Protein AF-A0A0N0VM91-F1 (afdb_monomer)

Mean predicted aligned error: 4.61 Å

Organism: NCBI:txid1514904

Foldseek 3Di:
DVVLQVVQVVVQCVVQVVVCWAWDGWDWDDDPNFIWIWTWTWHDDPPPDDTDIDIDTGGD

Sequence (60 aa):
MELAADNCFAAGQRYAAQQASTLVAAEAASRNGQAVCKVVILTQAKNGERPKREVAYIPQ

Secondary structure (DSSP, 8-state):
--HHHHHHHHHHHHHHHHTTEEEEEEEEEEETTEEEEEEEEEEPPTTSPPPEEEEEEEE-

Structure (mmCIF, N/CA/C/O backbone):
data_AF-A0A0N0VM91-F1
#
_entry.id   AF-A0A0N0VM91-F1
#
loop_
_atom_site.group_PDB
_atom_site.id
_atom_site.type_symbol
_atom_site.label_atom_id
_atom_site.label_alt_id
_atom_site.label_comp_id
_atom_site.label_asym_id
_atom_site.label_entity_id
_atom_site.label_seq_id
_atom_site.pdbx_PDB_ins_code
_atom_site.Cartn_x
_atom_site.Cartn_y
_atom_site.Cartn_z
_atom_site.occupancy
_atom_site.B_iso_or_equiv
_atom_site.auth_seq_id
_atom_site.auth_comp_id
_atom_site.auth_asym_id
_atom_site.auth_atom_id
_atom_site.pdbx_PDB_model_num
ATOM 1 N N . MET A 1 1 ? -15.317 -10.662 10.489 1.00 48.75 1 MET A N 1
ATOM 2 C CA . MET A 1 1 ? -14.896 -9.245 10.409 1.00 48.75 1 MET A CA 1
ATOM 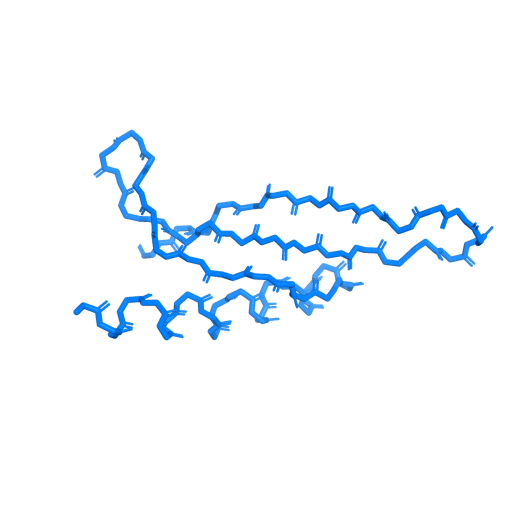3 C C . MET A 1 1 ? -14.356 -8.987 9.003 1.00 48.75 1 MET A C 1
ATOM 5 O O . MET A 1 1 ? -13.180 -8.706 8.848 1.00 48.75 1 MET A O 1
ATOM 9 N N . GLU A 1 2 ? -15.196 -9.141 7.976 1.00 55.16 2 GLU A N 1
ATOM 10 C CA . GLU A 1 2 ? -14.759 -9.099 6.563 1.00 55.16 2 GLU A CA 1
ATOM 11 C C . GLU A 1 2 ? -14.937 -7.694 5.957 1.00 55.16 2 GLU A C 1
ATOM 13 O O . GLU A 1 2 ? -14.037 -7.176 5.306 1.00 55.16 2 GLU A O 1
ATOM 18 N N . LEU A 1 3 ? -16.015 -6.995 6.349 1.00 60.53 3 LEU A N 1
ATOM 19 C CA . LEU A 1 3 ? -16.350 -5.640 5.881 1.00 60.5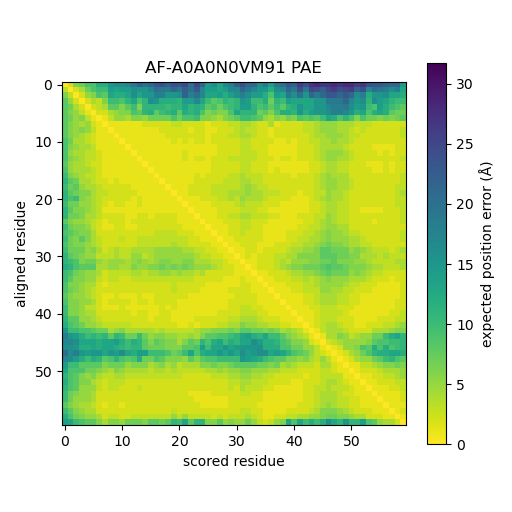3 3 LEU A CA 1
ATOM 20 C C . LEU A 1 3 ? -15.223 -4.607 6.054 1.00 60.53 3 LEU A C 1
ATOM 22 O O . LEU A 1 3 ? -15.044 -3.737 5.209 1.00 60.53 3 LEU A O 1
ATOM 26 N N . ALA A 1 4 ? -14.475 -4.671 7.160 1.00 60.97 4 ALA A N 1
ATOM 27 C CA . ALA A 1 4 ? -13.400 -3.713 7.421 1.00 60.97 4 ALA A CA 1
ATOM 28 C C . ALA A 1 4 ? -12.193 -3.935 6.493 1.00 60.97 4 ALA A C 1
ATOM 30 O O . ALA A 1 4 ? -11.555 -2.971 6.077 1.00 60.97 4 ALA A O 1
ATOM 31 N N . ALA A 1 5 ? -11.896 -5.189 6.140 1.00 61.19 5 ALA A N 1
ATOM 32 C CA . ALA A 1 5 ? -10.811 -5.518 5.222 1.00 61.19 5 ALA A CA 1
ATOM 33 C 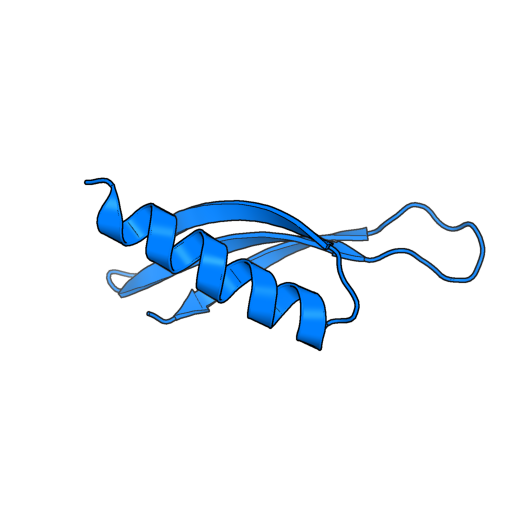C . ALA A 1 5 ? -11.177 -5.163 3.770 1.00 61.19 5 ALA A C 1
ATOM 35 O O . ALA A 1 5 ? -10.354 -4.573 3.067 1.00 61.19 5 ALA A O 1
ATOM 36 N N . ASP A 1 6 ? -12.423 -5.418 3.360 1.00 68.00 6 ASP A N 1
ATOM 37 C CA . ASP A 1 6 ? -12.932 -5.035 2.035 1.00 68.00 6 ASP A CA 1
ATOM 38 C C . ASP A 1 6 ? -12.900 -3.513 1.830 1.00 68.00 6 ASP A C 1
ATOM 40 O O . ASP A 1 6 ? -12.440 -3.019 0.793 1.00 68.00 6 ASP A O 1
ATOM 44 N N . ASN A 1 7 ? -13.289 -2.751 2.859 1.00 85.19 7 ASN A N 1
ATOM 45 C CA . ASN A 1 7 ? -13.187 -1.291 2.854 1.00 85.19 7 ASN A CA 1
ATOM 46 C C . ASN A 1 7 ? -11.728 -0.824 2.714 1.00 85.19 7 ASN A C 1
ATOM 48 O O . ASN A 1 7 ? -11.445 0.112 1.960 1.00 85.19 7 ASN A O 1
ATOM 52 N N . CYS A 1 8 ? -10.785 -1.511 3.365 1.00 93.75 8 CYS A N 1
ATOM 53 C CA . CYS A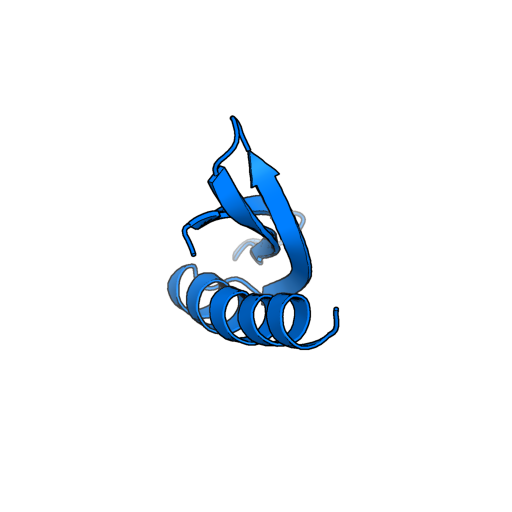 1 8 ? -9.365 -1.198 3.248 1.00 93.75 8 CYS A CA 1
ATOM 54 C C . CYS A 1 8 ? -8.788 -1.487 1.865 1.00 93.75 8 CYS A C 1
ATOM 56 O O . CYS A 1 8 ? -7.943 -0.722 1.398 1.00 93.75 8 CYS A O 1
ATOM 58 N N . PHE A 1 9 ? -9.233 -2.543 1.183 1.00 93.31 9 PHE A N 1
ATOM 59 C CA . PHE A 1 9 ? -8.769 -2.835 -0.171 1.00 93.31 9 PHE A CA 1
ATOM 60 C C . PHE A 1 9 ? -9.227 -1.756 -1.157 1.00 93.31 9 PHE A C 1
ATOM 62 O O . PHE A 1 9 ? -8.407 -1.210 -1.898 1.00 93.31 9 PHE A O 1
ATOM 69 N N . ALA A 1 10 ? -10.502 -1.361 -1.104 1.00 93.50 10 ALA A N 1
ATOM 70 C CA . ALA A 1 10 ? -11.031 -0.286 -1.943 1.00 93.50 10 ALA A CA 1
ATOM 71 C C . ALA A 1 10 ? -10.363 1.074 -1.651 1.00 93.50 10 ALA A C 1
ATOM 73 O O . ALA A 1 10 ? -9.985 1.790 -2.584 1.00 93.50 10 ALA A O 1
ATOM 74 N N . ALA A 1 11 ? -10.170 1.428 -0.374 1.00 93.62 11 ALA A N 1
ATOM 75 C CA . ALA A 1 11 ? -9.458 2.647 0.022 1.00 93.62 11 ALA A CA 1
ATOM 76 C C . ALA A 1 11 ? -7.985 2.616 -0.422 1.00 93.62 11 ALA A C 1
ATOM 78 O O . ALA A 1 11 ? -7.476 3.587 -0.987 1.00 93.62 11 ALA A O 1
ATOM 79 N N . GLY A 1 12 ? -7.319 1.474 -0.238 1.00 95.25 12 GLY A N 1
ATOM 80 C CA . GLY A 1 12 ? -5.940 1.245 -0.653 1.00 95.25 12 GLY A CA 1
ATOM 81 C C . GLY A 1 12 ? -5.742 1.368 -2.160 1.00 95.25 12 GLY A C 1
ATOM 82 O O . GLY A 1 12 ? -4.748 1.951 -2.588 1.00 95.25 12 GLY A O 1
ATOM 83 N N . GLN A 1 13 ? -6.691 0.893 -2.972 1.00 96.00 13 GLN A N 1
ATOM 84 C CA . GLN A 1 13 ? -6.610 1.020 -4.430 1.00 96.00 13 GLN A CA 1
ATOM 85 C C . GLN A 1 13 ? -6.635 2.484 -4.865 1.00 96.00 13 GLN A C 1
ATOM 87 O O . GLN A 1 13 ? -5.812 2.903 -5.677 1.00 96.00 13 GLN A O 1
ATOM 92 N N . ARG A 1 14 ? -7.549 3.276 -4.291 1.00 95.19 14 ARG A N 1
ATOM 93 C CA . ARG A 1 14 ? -7.656 4.712 -4.583 1.00 95.19 14 ARG A CA 1
ATOM 94 C C . ARG A 1 14 ? -6.393 5.456 -4.162 1.00 95.19 14 ARG A C 1
ATOM 96 O O . ARG A 1 14 ? -5.880 6.258 -4.936 1.00 95.19 14 ARG A O 1
ATOM 103 N N . TYR A 1 15 ? -5.873 5.154 -2.973 1.00 95.44 15 TYR A N 1
ATOM 104 C CA . TYR A 1 15 ? -4.630 5.740 -2.479 1.00 95.44 15 TYR A CA 1
ATOM 105 C C . TYR A 1 15 ? -3.435 5.391 -3.377 1.00 95.44 15 TYR A C 1
ATOM 107 O O . TYR A 1 15 ? -2.695 6.281 -3.783 1.00 95.44 15 TYR A O 1
ATOM 115 N N . ALA A 1 16 ? -3.270 4.120 -3.752 1.00 95.56 16 ALA A N 1
ATOM 116 C CA . ALA A 1 16 ? -2.183 3.695 -4.630 1.00 95.56 16 ALA A CA 1
ATOM 117 C C . ALA A 1 16 ? -2.255 4.384 -6.005 1.00 95.56 16 ALA A C 1
ATOM 119 O O . ALA A 1 16 ? -1.244 4.894 -6.483 1.00 95.56 16 ALA A O 1
ATOM 120 N N . ALA A 1 17 ? -3.453 4.490 -6.594 1.00 94.69 17 ALA A N 1
ATOM 121 C CA . ALA A 1 17 ? -3.659 5.183 -7.866 1.00 94.69 17 ALA A CA 1
ATOM 122 C C . ALA A 1 17 ? -3.265 6.670 -7.799 1.00 94.69 17 ALA A C 1
ATOM 124 O O . ALA A 1 17 ? -2.625 7.174 -8.720 1.00 94.69 17 ALA A O 1
ATOM 125 N N . GLN A 1 18 ? -3.583 7.359 -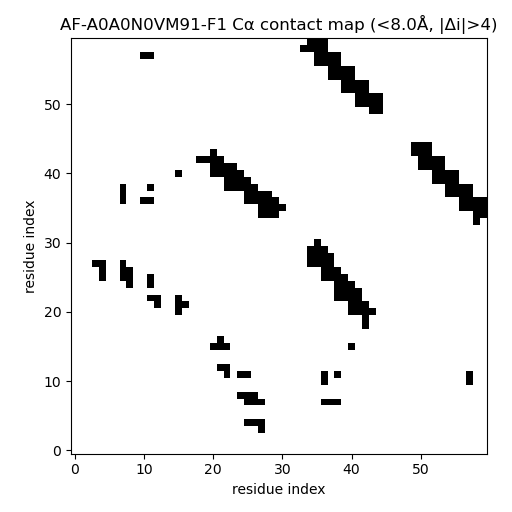6.697 1.00 94.69 18 GLN A N 1
ATOM 126 C CA . GLN A 1 18 ? -3.183 8.756 -6.477 1.00 94.69 18 GLN A CA 1
ATOM 127 C C . GLN A 1 18 ? -1.662 8.936 -6.392 1.00 94.69 18 GLN A C 1
ATOM 129 O O . GLN A 1 18 ? -1.150 9.973 -6.803 1.00 94.69 18 GLN A O 1
ATOM 134 N N . GLN A 1 19 ? -0.943 7.932 -5.889 1.00 92.56 19 GLN A N 1
ATOM 135 C CA . GLN A 1 19 ? 0.518 7.954 -5.761 1.00 92.56 19 GLN A CA 1
ATOM 136 C C . GLN A 1 19 ? 1.249 7.450 -7.017 1.00 92.56 19 GLN A C 1
ATOM 138 O O . GLN A 1 19 ? 2.475 7.362 -7.017 1.00 92.56 19 GLN A O 1
ATOM 143 N N . ALA A 1 20 ? 0.519 7.110 -8.089 1.00 93.00 20 ALA A N 1
ATOM 144 C CA . ALA A 1 20 ? 1.060 6.393 -9.247 1.00 93.00 20 ALA A CA 1
ATOM 145 C C . ALA A 1 20 ? 1.783 5.083 -8.851 1.00 93.00 20 ALA A C 1
ATOM 147 O O . ALA A 1 20 ? 2.787 4.688 -9.450 1.00 93.00 20 ALA A O 1
ATOM 148 N N . SER A 1 21 ? 1.245 4.401 -7.839 1.00 94.75 21 SER A N 1
ATOM 149 C CA . SER A 1 21 ? 1.747 3.147 -7.279 1.00 94.75 21 SER A CA 1
ATOM 150 C C . SER A 1 21 ? 0.730 2.020 -7.468 1.00 94.75 21 SER A C 1
ATOM 152 O O . SER A 1 21 ? -0.441 2.234 -7.773 1.00 94.75 21 SER A O 1
ATOM 154 N N . THR A 1 22 ? 1.167 0.783 -7.254 1.00 95.88 22 THR A N 1
ATOM 155 C CA . THR A 1 22 ? 0.304 -0.405 -7.253 1.00 95.88 22 THR A CA 1
ATOM 156 C C . THR A 1 22 ? 0.039 -0.863 -5.824 1.00 95.88 22 THR A C 1
ATOM 158 O O . THR A 1 22 ? 0.978 -0.985 -5.038 1.00 95.88 22 THR A O 1
ATOM 161 N N . LEU A 1 23 ? -1.220 -1.146 -5.482 1.00 96.69 23 LEU A N 1
ATOM 162 C CA . LEU A 1 23 ? -1.565 -1.767 -4.204 1.00 96.69 23 LEU A CA 1
ATOM 163 C C . LEU A 1 23 ? -1.150 -3.244 -4.215 1.00 96.69 23 LEU A C 1
ATOM 165 O O . LEU A 1 23 ? -1.531 -3.991 -5.111 1.00 96.69 23 LEU A O 1
ATOM 169 N N . VAL A 1 24 ? -0.392 -3.663 -3.206 1.00 96.88 24 VAL A N 1
ATOM 170 C CA . VAL A 1 24 ? 0.059 -5.052 -3.024 1.00 96.88 24 VAL A CA 1
ATOM 171 C C . VAL A 1 24 ? -0.767 -5.759 -1.956 1.00 96.88 24 VAL A C 1
ATOM 173 O O . VAL A 1 24 ? -1.091 -6.932 -2.101 1.00 96.88 24 VAL A O 1
ATOM 176 N N . ALA A 1 25 ? -1.092 -5.052 -0.877 1.00 95.00 25 ALA A N 1
ATOM 177 C CA . ALA A 1 25 ? -1.881 -5.578 0.226 1.00 95.00 25 ALA A CA 1
ATOM 178 C C . ALA A 1 25 ? -2.615 -4.443 0.936 1.00 95.00 25 ALA A C 1
ATOM 180 O O . ALA A 1 25 ? -2.130 -3.309 0.970 1.00 95.00 25 ALA A O 1
ATOM 181 N N . ALA A 1 26 ? -3.753 -4.769 1.534 1.00 95.06 26 ALA A N 1
ATOM 182 C CA . ALA A 1 26 ? -4.492 -3.890 2.421 1.00 95.06 26 ALA A CA 1
ATOM 183 C C . ALA A 1 26 ? -5.078 -4.719 3.563 1.00 95.06 26 ALA A C 1
ATOM 185 O O . ALA A 1 26 ? -5.645 -5.783 3.327 1.00 95.06 26 ALA A O 1
ATOM 186 N N . GLU A 1 27 ? -4.937 -4.230 4.788 1.00 93.12 27 GLU A N 1
ATOM 187 C CA . GLU A 1 27 ? -5.467 -4.870 5.987 1.00 93.12 27 GLU A CA 1
ATOM 188 C C . GLU A 1 27 ? -6.000 -3.815 6.960 1.00 93.12 27 GLU A C 1
ATOM 190 O O . GLU A 1 27 ? -5.453 -2.712 7.071 1.00 93.12 27 GLU A O 1
ATOM 195 N N . ALA A 1 28 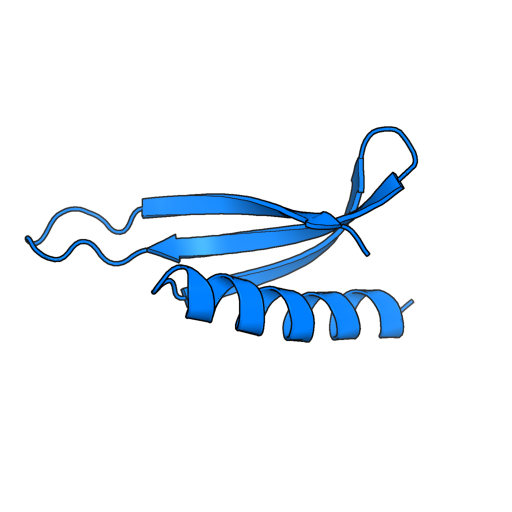? -7.070 -4.155 7.677 1.00 91.81 28 ALA A N 1
ATOM 196 C CA . ALA A 1 28 ? -7.540 -3.338 8.785 1.00 91.81 28 ALA A CA 1
ATOM 197 C C . ALA A 1 28 ? -6.535 -3.425 9.942 1.00 91.81 28 ALA A C 1
ATOM 199 O O . ALA A 1 28 ? -6.077 -4.506 10.312 1.00 91.81 28 ALA A O 1
ATOM 200 N N . ALA A 1 29 ? -6.194 -2.281 10.519 1.00 91.75 29 ALA A N 1
ATOM 201 C CA . ALA A 1 29 ? -5.234 -2.154 11.601 1.00 91.75 29 ALA A CA 1
ATOM 202 C C . ALA A 1 29 ? -5.703 -1.106 12.621 1.00 91.75 29 ALA A C 1
ATOM 204 O O . ALA A 1 29 ? -6.669 -0.372 12.413 1.00 91.75 29 ALA A O 1
ATOM 205 N N . SER A 1 30 ? -4.994 -1.030 13.744 1.00 89.81 30 SER A N 1
ATOM 206 C CA . SER A 1 30 ? -5.167 0.036 14.727 1.00 89.81 30 SER A CA 1
ATOM 207 C C . SER A 1 30 ? -3.826 0.699 15.002 1.00 89.81 30 SER A C 1
ATOM 209 O O . SER A 1 30 ? -2.809 0.018 15.152 1.00 89.81 30 SER A O 1
ATOM 211 N N . ARG A 1 31 ? -3.808 2.032 15.055 1.00 88.88 31 ARG A N 1
ATOM 212 C CA . ARG A 1 31 ? -2.618 2.819 15.384 1.00 88.88 31 ARG A CA 1
ATOM 213 C C . ARG A 1 31 ? -2.981 3.845 16.444 1.00 88.88 31 ARG A C 1
ATOM 215 O O . ARG A 1 31 ? -3.843 4.684 16.220 1.00 88.88 31 ARG A O 1
ATOM 222 N N . ASN A 1 32 ? -2.328 3.769 17.603 1.00 90.56 32 ASN A N 1
ATOM 223 C CA . ASN A 1 32 ? -2.602 4.646 18.749 1.00 90.56 32 ASN A CA 1
ATOM 224 C C . ASN A 1 32 ? -4.094 4.676 19.150 1.00 90.56 32 ASN A C 1
ATOM 226 O O . ASN A 1 32 ? -4.622 5.724 19.508 1.00 90.56 32 ASN A O 1
ATOM 230 N N . GLY A 1 33 ? -4.786 3.536 19.043 1.00 89.50 33 GLY A N 1
ATOM 231 C CA . GLY A 1 33 ? -6.214 3.418 19.357 1.00 89.50 33 GLY A CA 1
ATOM 232 C C . GLY A 1 33 ? -7.168 3.856 18.240 1.00 89.50 33 GLY A C 1
ATOM 233 O O . GLY A 1 33 ? -8.376 3.727 18.409 1.00 89.50 33 GLY A O 1
ATOM 234 N N . GLN A 1 34 ? -6.663 4.331 17.098 1.00 89.25 34 GLN A N 1
ATOM 235 C CA . GLN A 1 34 ? -7.476 4.706 15.938 1.00 89.25 34 GLN A CA 1
ATOM 236 C C . GLN A 1 34 ? -7.526 3.575 14.912 1.00 89.25 34 GLN A C 1
ATOM 238 O O . GLN A 1 34 ? -6.491 2.988 14.591 1.00 89.25 34 GLN A O 1
ATOM 243 N N . ALA A 1 35 ? -8.714 3.302 14.370 1.00 89.94 35 ALA A N 1
ATOM 244 C CA . ALA A 1 35 ? -8.876 2.381 13.251 1.00 89.94 35 ALA A CA 1
ATOM 245 C C . ALA A 1 35 ? -8.265 2.988 11.979 1.00 89.94 35 ALA A C 1
ATOM 247 O O . ALA A 1 35 ? -8.554 4.126 11.612 1.00 89.94 35 ALA A O 1
ATOM 248 N N . VAL A 1 36 ? -7.397 2.229 11.318 1.00 94.19 36 VAL A N 1
ATOM 249 C CA . VAL A 1 36 ? -6.695 2.638 10.098 1.00 94.19 36 VAL A CA 1
ATOM 250 C C . VAL A 1 36 ? -6.598 1.455 9.142 1.00 94.19 36 VAL A C 1
ATOM 252 O O . VAL A 1 36 ? -6.609 0.302 9.563 1.00 94.19 36 VAL A O 1
ATOM 255 N N . CYS A 1 37 ? -6.421 1.721 7.856 1.00 95.44 37 CYS A N 1
ATOM 256 C CA . CYS A 1 37 ? -6.014 0.705 6.896 1.00 95.44 37 CYS A CA 1
ATOM 257 C C . CYS A 1 37 ? -4.507 0.748 6.718 1.00 95.44 37 CYS A C 1
ATOM 259 O O . CYS A 1 37 ? -3.957 1.760 6.280 1.00 95.44 37 CYS A O 1
ATOM 261 N N . LYS A 1 38 ? -3.834 -0.355 7.029 1.00 95.69 38 LYS A N 1
ATOM 262 C CA . LYS A 1 38 ? -2.430 -0.542 6.686 1.00 95.69 38 LYS A CA 1
ATOM 263 C C . LYS A 1 38 ? -2.364 -1.100 5.272 1.00 95.69 38 LYS A C 1
ATOM 265 O O . LYS A 1 38 ? -2.883 -2.177 4.992 1.00 95.69 38 LYS A O 1
ATOM 270 N N . VAL A 1 39 ? -1.732 -0.359 4.375 1.00 96.25 39 VAL A N 1
ATOM 271 C CA . VAL A 1 39 ? -1.594 -0.741 2.971 1.00 96.25 39 VAL A CA 1
ATOM 272 C C . VAL A 1 39 ? -0.129 -0.848 2.595 1.00 96.25 39 VAL A C 1
ATOM 274 O O . VAL A 1 39 ? 0.714 -0.096 3.085 1.00 96.25 39 VAL A O 1
ATOM 277 N N . VAL A 1 40 ? 0.175 -1.788 1.711 1.00 97.31 40 VAL A N 1
ATOM 278 C CA . VAL A 1 40 ? 1.495 -1.934 1.104 1.00 97.31 40 VAL A CA 1
ATOM 279 C C . VAL A 1 40 ? 1.369 -1.522 -0.349 1.00 97.31 40 VAL A C 1
ATOM 281 O O . VAL A 1 40 ? 0.597 -2.128 -1.092 1.00 97.31 40 VAL A O 1
ATOM 284 N N . ILE A 1 41 ? 2.132 -0.513 -0.753 1.00 96.94 41 ILE A N 1
ATOM 285 C CA . ILE A 1 41 ? 2.177 -0.042 -2.136 1.00 96.94 41 ILE A CA 1
ATOM 286 C C . ILE A 1 41 ? 3.547 -0.309 -2.755 1.00 96.94 41 ILE A C 1
ATOM 288 O O . ILE A 1 41 ? 4.565 -0.400 -2.061 1.00 96.94 41 ILE A O 1
ATOM 292 N N . LEU A 1 42 ? 3.558 -0.443 -4.076 1.00 96.19 42 LEU A N 1
ATOM 293 C CA . LEU A 1 42 ? 4.753 -0.585 -4.889 1.00 96.19 42 LEU A CA 1
ATOM 294 C C . LEU A 1 42 ? 4.799 0.537 -5.926 1.00 96.19 42 LEU A C 1
ATOM 296 O O . LEU A 1 42 ? 3.946 0.599 -6.812 1.00 96.19 42 LEU A O 1
ATOM 300 N N . THR A 1 43 ? 5.797 1.403 -5.834 1.00 94.19 43 THR A N 1
ATOM 301 C CA . THR A 1 43 ? 6.019 2.492 -6.788 1.00 94.19 43 THR A CA 1
ATOM 302 C C . THR A 1 43 ? 7.079 2.055 -7.787 1.00 94.19 43 THR A C 1
ATOM 304 O O . THR A 1 43 ? 8.213 1.750 -7.406 1.00 94.19 43 THR A O 1
ATOM 307 N N . GLN A 1 44 ? 6.706 1.986 -9.066 1.00 88.31 44 GLN A N 1
ATOM 308 C CA . GLN A 1 44 ? 7.645 1.660 -10.136 1.00 88.31 44 GLN A CA 1
ATOM 309 C C . GLN A 1 44 ? 8.573 2.854 -10.368 1.00 88.31 44 GLN A C 1
ATOM 311 O O . GLN A 1 44 ? 8.108 3.980 -10.5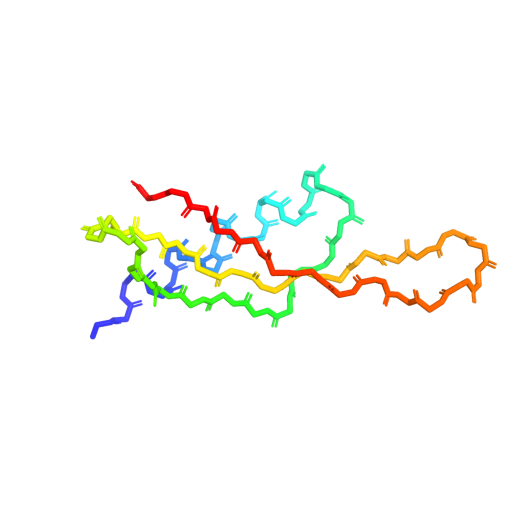54 1.00 88.31 44 GLN A O 1
ATOM 316 N N . ALA A 1 45 ? 9.882 2.618 -10.364 1.00 82.38 45 ALA A N 1
ATOM 317 C CA . ALA A 1 45 ? 10.831 3.651 -10.744 1.00 82.38 45 ALA A CA 1
ATOM 318 C C . ALA A 1 45 ? 10.876 3.775 -12.269 1.00 82.38 45 ALA A C 1
ATOM 320 O O . ALA A 1 45 ? 10.794 2.784 -12.994 1.00 82.38 45 ALA A O 1
ATOM 321 N N . LYS A 1 46 ? 11.028 5.001 -12.771 1.00 78.94 46 LYS A N 1
ATOM 322 C CA . LYS A 1 46 ? 11.027 5.262 -14.218 1.00 78.94 46 LYS A CA 1
ATOM 323 C C . LYS A 1 46 ? 12.350 4.889 -14.907 1.00 78.94 46 LYS A C 1
ATOM 325 O O . LYS A 1 46 ? 12.367 4.750 -16.122 1.00 78.94 46 LYS A O 1
ATOM 330 N N . ASN A 1 47 ? 13.428 4.676 -14.143 1.00 81.50 47 ASN A N 1
ATOM 331 C CA . ASN A 1 47 ? 14.802 4.606 -14.663 1.00 81.50 47 ASN A CA 1
ATOM 332 C C . ASN A 1 47 ? 15.489 3.240 -14.448 1.00 81.50 47 ASN A C 1
ATOM 334 O O . ASN A 1 47 ? 16.710 3.171 -14.358 1.00 81.50 47 ASN A O 1
ATOM 338 N N . GLY A 1 48 ? 14.722 2.152 -14.315 1.00 80.06 48 GLY A N 1
ATOM 339 C CA . GLY A 1 48 ? 15.277 0.810 -14.070 1.00 80.06 48 GLY A CA 1
ATOM 340 C C . GLY A 1 48 ? 15.755 0.570 -12.632 1.00 80.06 48 GLY A C 1
ATOM 341 O O . GLY A 1 48 ? 16.309 -0.486 -12.333 1.00 80.06 48 GLY A O 1
ATOM 342 N N . GLU A 1 49 ? 15.522 1.524 -11.727 1.00 85.31 49 GLU A N 1
ATOM 343 C CA . GLU A 1 49 ? 15.737 1.315 -10.298 1.00 85.31 49 GLU A CA 1
ATOM 344 C C . GLU A 1 49 ? 14.725 0.305 -9.742 1.00 85.31 49 GLU A C 1
ATOM 346 O O . GLU A 1 49 ? 13.626 0.106 -10.273 1.00 85.31 49 GLU A O 1
ATOM 351 N N . ARG A 1 50 ? 15.099 -0.349 -8.640 1.00 87.62 50 ARG A N 1
ATOM 352 C CA . ARG A 1 50 ? 14.240 -1.340 -7.996 1.00 87.62 50 ARG A CA 1
ATOM 353 C C . ARG A 1 50 ? 12.927 -0.677 -7.549 1.00 87.62 50 ARG A C 1
ATOM 355 O O . ARG A 1 50 ? 12.979 0.391 -6.939 1.00 87.62 50 ARG A O 1
ATOM 362 N N . PRO A 1 51 ? 11.765 -1.320 -7.764 1.00 89.62 51 PRO A N 1
ATOM 363 C CA . PRO A 1 51 ? 10.491 -0.785 -7.305 1.00 89.62 51 PRO A CA 1
ATOM 364 C C . PRO A 1 51 ? 10.521 -0.521 -5.800 1.00 89.62 51 PRO A C 1
ATOM 366 O O . PRO A 1 51 ? 10.944 -1.378 -5.012 1.00 89.62 51 PRO A O 1
ATOM 369 N N . LYS A 1 52 ? 10.070 0.666 -5.396 1.00 94.31 52 LYS A N 1
ATOM 370 C CA . LYS A 1 52 ? 10.055 1.064 -3.991 1.00 94.31 52 LYS A CA 1
ATOM 371 C C . LYS A 1 52 ? 8.807 0.491 -3.336 1.00 94.31 52 LYS A C 1
ATOM 373 O O . LYS A 1 52 ? 7.693 0.754 -3.783 1.00 94.31 52 LYS A O 1
ATOM 378 N N . ARG A 1 53 ? 8.994 -0.313 -2.288 1.00 95.00 53 ARG A N 1
ATOM 379 C CA . ARG A 1 53 ? 7.895 -0.835 -1.471 1.00 95.00 53 ARG A CA 1
ATOM 380 C C . ARG A 1 53 ? 7.728 0.038 -0.239 1.00 95.00 53 ARG A C 1
ATOM 382 O O . ARG A 1 53 ? 8.688 0.242 0.499 1.00 95.00 53 ARG A O 1
ATOM 389 N N . GLU A 1 54 ? 6.510 0.503 -0.007 1.00 95.81 54 GLU A N 1
ATOM 390 C CA . GLU A 1 54 ? 6.185 1.407 1.094 1.00 95.81 54 GLU A CA 1
ATOM 391 C C . GLU A 1 54 ? 4.951 0.912 1.844 1.00 95.81 54 GLU A C 1
ATOM 393 O O . GLU A 1 54 ? 4.047 0.314 1.258 1.00 95.81 54 GLU A O 1
ATOM 398 N N . VAL A 1 55 ? 4.933 1.150 3.155 1.00 96.31 55 VAL A N 1
ATOM 399 C CA . VAL A 1 55 ? 3.768 0.902 4.007 1.00 96.31 55 VAL A CA 1
ATOM 400 C C . VAL A 1 55 ? 3.133 2.247 4.320 1.00 96.31 55 VAL A C 1
ATOM 402 O O . VAL A 1 55 ? 3.802 3.129 4.856 1.00 96.31 55 VAL A O 1
ATOM 405 N N . ALA A 1 56 ? 1.848 2.388 4.019 1.00 95.62 56 ALA A N 1
ATOM 406 C CA . ALA A 1 56 ? 1.068 3.569 4.355 1.00 95.62 56 ALA A CA 1
ATOM 407 C C . ALA A 1 56 ? -0.089 3.202 5.288 1.00 95.62 56 ALA A C 1
ATOM 409 O O . ALA A 1 56 ? -0.581 2.073 5.286 1.00 95.62 56 ALA A O 1
ATOM 410 N N . TYR A 1 57 ? -0.511 4.173 6.094 1.00 95.62 57 TYR A N 1
ATOM 411 C CA . TYR A 1 57 ? -1.648 4.047 6.997 1.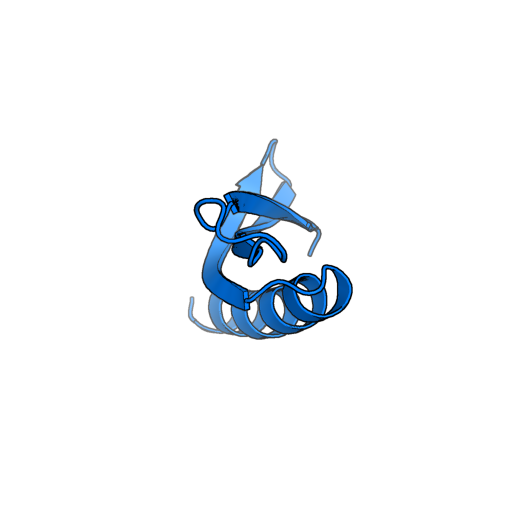00 95.62 57 TYR A CA 1
ATOM 412 C C . TYR A 1 57 ? -2.693 5.078 6.596 1.00 95.62 57 TYR A C 1
ATOM 414 O O . TYR A 1 57 ? -2.426 6.278 6.642 1.00 95.62 57 TYR A O 1
ATOM 422 N N . ILE A 1 58 ? -3.862 4.604 6.186 1.00 93.12 58 ILE A N 1
ATOM 423 C CA . ILE A 1 58 ? -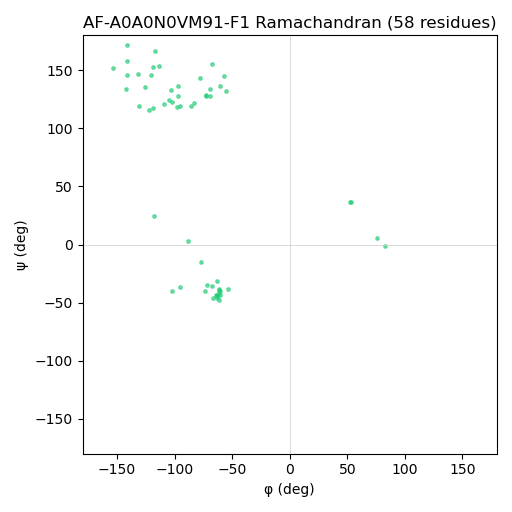4.970 5.440 5.736 1.00 93.12 58 ILE A CA 1
ATOM 424 C C . ILE A 1 58 ? -5.983 5.515 6.884 1.00 93.12 58 ILE A C 1
ATOM 426 O O . ILE A 1 58 ? -6.446 4.464 7.330 1.00 93.12 58 ILE A O 1
ATOM 430 N N . PRO A 1 59 ? -6.330 6.710 7.384 1.00 89.38 59 PRO A N 1
ATOM 431 C CA . PRO A 1 59 ? -7.422 6.865 8.342 1.00 89.38 59 PRO A CA 1
ATOM 432 C C . PRO A 1 59 ? -8.742 6.314 7.783 1.00 89.38 59 PRO A C 1
ATOM 434 O O . PRO A 1 59 ? -8.976 6.389 6.574 1.00 89.38 59 PRO A O 1
ATOM 437 N N . GLN A 1 60 ? -9.575 5.729 8.644 1.00 79.25 60 GLN A N 1
ATOM 438 C CA . GLN A 1 60 ? -10.939 5.299 8.311 1.00 79.25 60 GLN A CA 1
ATOM 439 C C . GLN A 1 60 ? -11.971 6.292 8.832 1.00 79.25 60 GLN A C 1
ATOM 441 O O . GLN A 1 60 ? -11.723 6.876 9.911 1.00 79.25 60 GLN A O 1
#

Nearest PDB structures (foldseek):
  6e8a-assembly2_B-2  TM=6.447E-01  e=1.759E+00  Salmonella enterica subsp. enterica serovar Typhimurium
  6e8a-assembly1_A-3  TM=4.509E-01  e=1.865E+00  Salmonella enterica subsp. enterica serovar Typhimurium
  6fu4-assembly2_B  TM=3.754E-01  e=7.170E+00  Pseudomonas aeruginosa PAO1

pLDDT: mean 88.83, std 11.05, range [48.75, 97.31]

Solvent-accessible surface area (backbone atoms only — not comparable to full-atom values): 3379 Å² total; per-residue (Å²): 132,61,70,58,32,56,51,18,41,58,53,34,45,56,52,17,57,76,69,69,26,42,61,77,47,44,34,62,42,71,56,97,89,38,61,24,25,42,26,34,32,37,33,73,47,92,81,80,50,77,64,47,76,48,81,49,75,43,82,112

Radius of gyration: 12.24 Å; Cα contacts (8 Å, |Δi|>4): 108; chains: 1; bounding box: 32×18×34 Å